Protein AF-A0A5T0UET1-F1 (afdb_monomer_lite)

Sequence (120 aa):
RIDFDEGEKIIFDLLLSLKEDILRLENSLDKNKELIPLKQKGVIESLNFEYLNFLDTILEEDKEYYLRFDLNNQKIAIFIKAQSQTLAKIIKIKPEDKMAFDAFVVEIQRNMIRNKKGQE

Radius of gyration: 23.88 Å; chains: 1; bounding box: 60×36×61 Å

Foldseek 3Di:
DPDDDPVRVVVVVVVVVVVVVVVVVVVVVVVPPPDDDDPDDFAFPDDDLWKTFTPDLQDDAQDKDWDWDAQPNDIFIFIWGHNGSGMITTPDGDPVSSVSVNVVNVVVVVVVVVVVVVVD

Organism: Campylobacter jejuni (NCBI:txid197)

Structure (mmCIF, N/CA/C/O backbone):
data_AF-A0A5T0UET1-F1
#
_entry.id   AF-A0A5T0UET1-F1
#
loop_
_atom_site.group_PDB
_atom_site.id
_atom_site.type_symbol
_atom_site.label_atom_id
_atom_site.label_alt_id
_atom_site.label_comp_id
_atom_site.label_asym_id
_atom_site.label_entity_id
_atom_site.label_seq_id
_atom_site.pdbx_PDB_ins_code
_atom_site.Cartn_x
_atom_site.Cartn_y
_atom_site.Cartn_z
_atom_site.occupancy
_atom_site.B_iso_or_equiv
_atom_site.auth_seq_id
_atom_site.auth_comp_id
_atom_site.auth_asym_id
_atom_site.auth_atom_id
_atom_site.pdbx_PDB_model_num
ATOM 1 N N . ARG A 1 1 ? 31.881 21.604 -36.560 1.00 49.50 1 ARG A N 1
ATOM 2 C CA . ARG A 1 1 ? 31.054 20.536 -37.166 1.00 49.50 1 ARG A CA 1
ATOM 3 C C . ARG A 1 1 ? 31.995 19.373 -37.388 1.00 49.50 1 ARG A C 1
ATOM 5 O O . ARG A 1 1 ? 33.015 19.596 -38.018 1.00 49.50 1 ARG A O 1
ATOM 12 N N . ILE A 1 2 ? 31.743 18.230 -36.759 1.00 55.06 2 ILE A N 1
ATOM 13 C CA . ILE A 1 2 ? 32.508 17.014 -37.045 1.00 55.06 2 ILE A CA 1
ATOM 14 C C . ILE A 1 2 ? 31.936 16.514 -38.372 1.00 55.06 2 ILE A C 1
ATOM 16 O O . ILE A 1 2 ? 30.752 16.182 -38.420 1.00 55.06 2 ILE A O 1
ATOM 20 N N . ASP A 1 3 ? 32.710 16.614 -39.452 1.00 60.44 3 ASP A N 1
ATOM 21 C CA . ASP A 1 3 ? 32.332 16.021 -40.734 1.00 60.44 3 ASP A CA 1
ATOM 22 C C . ASP A 1 3 ? 32.680 14.542 -40.658 1.00 60.44 3 ASP A C 1
ATOM 24 O O . ASP A 1 3 ? 33.846 14.166 -40.702 1.00 60.44 3 ASP A O 1
ATOM 28 N N . PHE A 1 4 ? 31.649 13.733 -40.454 1.00 66.38 4 PHE A N 1
ATOM 29 C CA . PHE A 1 4 ? 31.752 12.287 -40.525 1.00 66.38 4 PHE A CA 1
ATOM 30 C C . PHE A 1 4 ? 31.882 11.863 -41.986 1.00 66.38 4 PHE A C 1
ATOM 32 O O . PHE A 1 4 ? 31.098 12.323 -42.831 1.00 66.38 4 PHE A O 1
ATOM 39 N N . ASP A 1 5 ? 32.835 10.977 -42.263 1.00 81.31 5 ASP A N 1
ATOM 40 C CA . ASP A 1 5 ? 32.918 10.296 -43.553 1.00 81.31 5 ASP A CA 1
ATOM 41 C C . ASP A 1 5 ? 31.646 9.456 -43.785 1.00 81.31 5 ASP A C 1
ATOM 43 O O . ASP A 1 5 ? 30.908 9.126 -42.851 1.00 81.31 5 ASP A O 1
ATOM 47 N N . GLU A 1 6 ? 31.344 9.123 -45.037 1.00 75.31 6 GLU A N 1
ATOM 48 C CA . GLU A 1 6 ? 30.103 8.446 -45.430 1.00 75.31 6 GLU A CA 1
ATOM 49 C C . GLU A 1 6 ? 29.907 7.123 -44.665 1.00 75.31 6 GLU A C 1
ATOM 51 O O . GLU A 1 6 ? 28.811 6.828 -44.184 1.00 75.31 6 GLU A O 1
ATOM 56 N N . GLY A 1 7 ? 30.998 6.380 -44.441 1.00 79.56 7 GLY A N 1
ATOM 57 C CA . GLY A 1 7 ? 30.999 5.169 -43.617 1.00 79.56 7 GLY A CA 1
ATOM 58 C C . GLY A 1 7 ? 30.738 5.432 -42.130 1.00 79.56 7 GLY A C 1
ATOM 59 O O . GLY A 1 7 ? 30.025 4.666 -41.483 1.00 79.56 7 GLY A O 1
ATOM 60 N N . GLU A 1 8 ? 31.255 6.531 -41.581 1.00 84.50 8 GLU A N 1
ATOM 61 C CA . GLU A 1 8 ? 31.045 6.895 -40.176 1.00 84.50 8 GLU A CA 1
ATOM 62 C C . GLU A 1 8 ? 29.606 7.359 -39.917 1.00 84.50 8 GLU A C 1
ATOM 64 O O . GLU A 1 8 ? 29.046 7.049 -38.865 1.00 84.50 8 GLU A O 1
ATOM 69 N N . LYS A 1 9 ? 28.973 8.029 -40.892 1.00 85.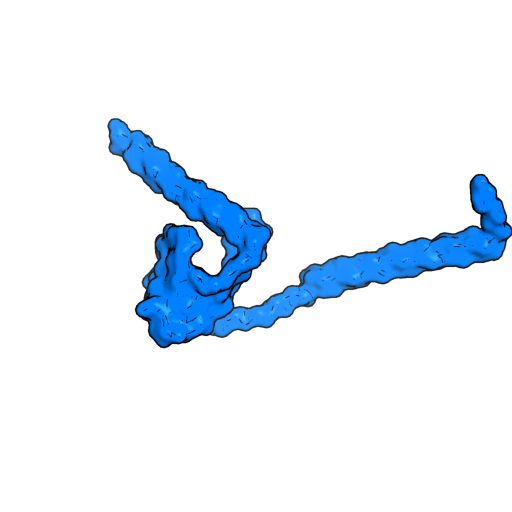25 9 LYS A N 1
ATOM 70 C CA . LYS A 1 9 ? 27.543 8.377 -40.831 1.00 85.25 9 LYS A CA 1
ATOM 71 C C . LYS A 1 9 ? 26.664 7.135 -40.783 1.00 85.25 9 LYS A C 1
ATOM 73 O O . LYS A 1 9 ? 25.796 7.046 -39.924 1.00 85.25 9 LYS A O 1
ATOM 78 N N . ILE A 1 10 ? 26.936 6.148 -41.638 1.00 86.31 10 ILE A N 1
ATOM 79 C CA . ILE A 1 10 ? 26.181 4.887 -41.662 1.00 86.31 10 ILE A CA 1
ATOM 80 C C . ILE A 1 10 ? 26.314 4.144 -40.326 1.00 86.31 10 ILE A C 1
ATOM 82 O O . ILE A 1 10 ? 25.328 3.632 -39.795 1.00 86.31 10 ILE A O 1
ATOM 86 N N . ILE A 1 11 ? 27.522 4.106 -39.754 1.00 87.81 11 ILE A N 1
ATOM 87 C CA . ILE A 1 11 ? 27.757 3.488 -38.443 1.00 87.81 11 ILE A CA 1
ATOM 88 C C . ILE A 1 11 ? 27.007 4.247 -37.345 1.00 87.81 11 ILE A C 1
ATOM 90 O O . ILE A 1 11 ? 26.388 3.623 -36.484 1.00 87.81 11 ILE A O 1
ATOM 94 N N . PHE A 1 12 ? 27.034 5.579 -37.371 1.00 89.25 12 PHE A N 1
ATOM 95 C CA . PHE A 1 12 ? 26.321 6.399 -36.398 1.00 89.25 12 PHE A CA 1
ATOM 96 C C . PHE A 1 12 ? 24.804 6.181 -36.464 1.00 89.25 12 PHE A C 1
ATOM 98 O O . PHE A 1 12 ? 24.177 5.967 -35.427 1.00 89.25 12 PHE A O 1
ATOM 105 N N . ASP A 1 13 ? 24.231 6.158 -37.667 1.00 89.31 13 ASP A N 1
ATOM 106 C CA . ASP A 1 13 ? 22.801 5.926 -37.877 1.00 89.31 13 ASP A CA 1
ATOM 107 C C . ASP A 1 13 ? 22.385 4.526 -37.400 1.00 89.31 13 ASP A C 1
ATOM 109 O O . ASP A 1 13 ? 21.357 4.367 -36.736 1.00 89.31 13 ASP A O 1
ATOM 113 N N . LEU A 1 14 ? 23.222 3.512 -37.649 1.00 92.50 14 LEU A N 1
ATOM 114 C CA . LEU A 1 14 ? 23.000 2.158 -37.143 1.00 92.50 14 LEU A CA 1
ATOM 115 C C . LEU A 1 14 ? 23.033 2.110 -35.608 1.00 92.50 14 LEU A C 1
ATOM 117 O O . LEU A 1 14 ? 22.162 1.499 -34.988 1.00 92.50 14 LEU A O 1
ATOM 121 N N . LEU A 1 15 ? 24.017 2.761 -34.983 1.00 93.94 15 LEU A N 1
ATOM 122 C CA . LEU A 1 15 ? 24.131 2.830 -33.524 1.00 93.94 15 LEU A CA 1
ATOM 123 C C . LEU A 1 15 ? 22.950 3.573 -32.895 1.00 93.94 15 LEU A C 1
ATOM 125 O O . LEU A 1 15 ? 22.466 3.172 -31.834 1.00 93.94 15 LEU A O 1
ATOM 129 N N . LEU A 1 16 ? 22.466 4.630 -33.548 1.00 94.12 16 LEU A N 1
ATOM 130 C CA . LEU A 1 16 ? 21.295 5.371 -33.103 1.00 94.12 16 LEU A CA 1
ATOM 131 C C . LEU A 1 16 ? 20.036 4.499 -33.176 1.00 94.12 16 LEU A C 1
ATOM 133 O O . LEU A 1 16 ? 19.319 4.402 -32.182 1.00 94.12 16 LEU A O 1
ATOM 137 N N . SER A 1 17 ? 19.824 3.797 -34.294 1.00 94.69 17 SER A N 1
ATOM 138 C CA . SER A 1 17 ? 18.708 2.855 -34.454 1.00 94.69 17 SER A CA 1
ATOM 139 C C . SER A 1 17 ? 18.740 1.751 -33.397 1.00 94.69 17 SER A C 1
ATOM 141 O O . SER A 1 17 ? 17.726 1.468 -32.765 1.00 94.69 17 SER A O 1
ATOM 143 N N . LEU A 1 18 ? 19.912 1.160 -33.142 1.00 94.56 18 LEU A N 1
ATOM 144 C CA . LEU A 1 18 ? 20.068 0.122 -32.120 1.00 94.56 18 LEU A CA 1
ATOM 145 C C . LEU A 1 18 ? 19.765 0.649 -30.717 1.00 94.56 18 LEU A C 1
ATOM 147 O O . LEU A 1 18 ? 19.089 -0.022 -29.939 1.00 94.56 18 LEU A O 1
ATOM 151 N N . LYS A 1 19 ? 20.232 1.856 -30.385 1.00 94.69 19 LYS A N 1
ATOM 152 C CA . LYS A 1 19 ? 19.909 2.503 -29.109 1.00 94.69 19 LYS A CA 1
ATOM 153 C C . LYS A 1 19 ? 18.399 2.701 -28.962 1.00 94.69 19 LYS A C 1
ATOM 155 O O . LYS A 1 19 ? 17.857 2.444 -27.889 1.00 94.69 19 LYS A O 1
ATOM 160 N N . GLU A 1 20 ? 17.721 3.162 -30.009 1.00 93.31 20 GLU A N 1
ATOM 161 C CA . GLU A 1 20 ? 16.267 3.343 -29.994 1.00 93.31 20 GLU A CA 1
ATOM 162 C C . GLU A 1 20 ? 15.522 2.019 -29.808 1.00 93.31 20 GLU A C 1
ATOM 164 O O . GLU A 1 20 ? 14.577 1.956 -29.018 1.00 93.31 20 GLU A O 1
ATOM 169 N N . ASP A 1 21 ? 15.965 0.952 -30.470 1.00 93.19 21 ASP A N 1
ATOM 170 C CA . ASP A 1 21 ? 15.366 -0.375 -30.332 1.00 93.19 21 ASP A CA 1
ATOM 171 C C . ASP A 1 21 ? 15.589 -0.968 -28.936 1.00 93.19 21 ASP A C 1
ATOM 173 O O . ASP A 1 21 ? 14.653 -1.513 -28.348 1.00 93.19 21 ASP A O 1
ATOM 177 N N . ILE A 1 22 ? 16.779 -0.787 -28.350 1.00 91.31 22 ILE A N 1
ATOM 178 C CA . ILE A 1 22 ? 17.057 -1.167 -26.956 1.00 91.31 22 ILE A CA 1
ATOM 179 C C . ILE A 1 22 ? 16.112 -0.423 -26.008 1.00 91.31 22 ILE A C 1
ATOM 181 O O . ILE A 1 22 ? 15.452 -1.057 -25.187 1.00 91.31 22 ILE A O 1
ATOM 185 N N . LEU A 1 23 ? 15.960 0.895 -26.167 1.00 86.81 23 LEU A N 1
ATOM 186 C CA . LEU A 1 23 ? 15.041 1.685 -25.341 1.00 86.81 23 LEU A CA 1
ATOM 187 C C . LEU A 1 23 ? 13.586 1.217 -25.489 1.00 86.81 23 LEU A C 1
ATOM 189 O O . LEU A 1 23 ? 12.837 1.184 -24.511 1.00 86.81 23 LEU A O 1
ATOM 193 N N . ARG A 1 24 ? 13.149 0.845 -26.697 1.00 86.88 24 ARG A N 1
ATOM 194 C CA . ARG A 1 24 ? 11.801 0.294 -26.920 1.00 86.88 24 ARG A CA 1
ATOM 195 C C . ARG A 1 24 ? 11.621 -1.052 -26.222 1.00 86.88 24 ARG A C 1
ATOM 197 O O . ARG A 1 24 ? 10.576 -1.272 -25.608 1.00 86.88 24 ARG A O 1
ATOM 204 N N . LEU A 1 25 ? 12.626 -1.925 -26.284 1.00 83.69 25 LEU A N 1
ATOM 205 C CA . LEU A 1 25 ? 12.614 -3.225 -25.615 1.00 83.69 25 LEU A CA 1
ATOM 206 C C . LEU A 1 25 ? 12.590 -3.083 -24.092 1.00 83.69 25 LEU A C 1
ATOM 208 O O . LEU A 1 25 ? 11.756 -3.717 -23.452 1.00 83.69 25 LEU A O 1
ATOM 212 N N . GLU A 1 26 ? 13.422 -2.217 -23.512 1.00 79.81 26 GLU A N 1
ATOM 213 C CA . GLU A 1 26 ? 13.426 -1.936 -22.069 1.00 79.81 26 GLU A CA 1
ATOM 214 C C . GLU A 1 26 ? 12.052 -1.447 -21.592 1.00 79.81 26 GLU A C 1
ATOM 216 O O . GLU A 1 26 ? 11.471 -2.008 -20.661 1.00 79.81 26 GLU A O 1
ATOM 221 N N . ASN A 1 27 ? 11.466 -0.482 -22.307 1.00 74.12 27 ASN A N 1
ATOM 222 C CA . ASN A 1 27 ? 10.122 0.018 -22.014 1.00 74.12 27 ASN A CA 1
ATOM 223 C C . ASN A 1 27 ? 9.036 -1.065 -22.157 1.00 74.12 27 ASN A C 1
ATOM 225 O O . ASN A 1 27 ? 8.043 -1.051 -21.429 1.00 74.12 27 ASN A O 1
ATOM 229 N N . SER A 1 28 ? 9.188 -1.996 -23.102 1.00 72.25 28 SER A N 1
ATOM 230 C CA . SER A 1 28 ? 8.252 -3.110 -23.294 1.00 72.25 28 SER A CA 1
ATOM 231 C C . SER A 1 28 ? 8.389 -4.184 -22.212 1.00 72.25 28 SER A C 1
ATOM 233 O O . SER A 1 28 ? 7.389 -4.782 -21.809 1.00 72.25 28 SER A O 1
ATOM 235 N N . LEU A 1 29 ? 9.608 -4.442 -21.738 1.00 66.81 29 LEU A N 1
ATOM 236 C CA . LEU A 1 29 ? 9.877 -5.389 -20.657 1.00 66.81 29 LEU A CA 1
ATOM 237 C C . LEU A 1 29 ? 9.331 -4.877 -19.321 1.00 66.81 29 LEU A C 1
ATOM 239 O O . LEU A 1 29 ? 8.761 -5.657 -18.560 1.00 66.81 29 LEU A O 1
ATOM 243 N N . ASP A 1 30 ? 9.421 -3.572 -19.056 1.00 62.56 30 ASP A N 1
ATOM 244 C CA . ASP A 1 30 ? 8.849 -2.986 -17.840 1.00 62.56 30 ASP A CA 1
ATOM 245 C C . ASP A 1 30 ? 7.314 -2.964 -17.843 1.00 62.56 30 ASP A C 1
ATOM 247 O O . ASP A 1 30 ? 6.698 -3.141 -16.790 1.00 62.56 30 ASP A O 1
ATOM 251 N N . LYS A 1 31 ? 6.673 -2.844 -19.013 1.00 59.28 31 LYS A N 1
ATOM 252 C CA . LYS A 1 31 ? 5.203 -2.909 -19.131 1.00 59.28 31 LYS A CA 1
ATOM 253 C C . LYS A 1 31 ? 4.619 -4.298 -18.857 1.00 59.28 31 LYS A C 1
ATOM 255 O O . LYS A 1 31 ? 3.471 -4.383 -18.431 1.00 59.28 31 LYS A O 1
ATOM 260 N N . ASN A 1 32 ? 5.394 -5.364 -19.068 1.00 53.56 32 ASN A N 1
ATOM 261 C CA . ASN A 1 32 ? 4.946 -6.756 -18.931 1.00 53.56 32 ASN A CA 1
ATOM 262 C C . ASN A 1 32 ? 5.426 -7.445 -17.644 1.00 53.56 32 ASN A C 1
ATOM 264 O O . ASN A 1 32 ? 5.292 -8.662 -17.518 1.00 53.56 32 ASN A O 1
ATOM 268 N N . LYS A 1 33 ? 5.970 -6.710 -16.665 1.00 59.41 33 LYS A N 1
ATOM 269 C CA . LYS A 1 33 ? 6.198 -7.277 -15.328 1.00 59.41 33 LYS A CA 1
ATOM 270 C C . LYS A 1 33 ? 4.852 -7.467 -14.634 1.00 59.41 33 LYS A C 1
ATOM 272 O O . LYS A 1 33 ? 4.410 -6.621 -13.856 1.00 59.41 33 LYS A O 1
ATOM 277 N N . GLU A 1 34 ? 4.202 -8.594 -14.912 1.00 67.38 34 GLU A N 1
ATOM 278 C CA . GLU A 1 34 ? 3.123 -9.101 -14.075 1.00 67.38 34 GLU A CA 1
ATOM 279 C C . GLU A 1 34 ? 3.663 -9.214 -12.654 1.00 67.38 34 GLU A C 1
ATOM 281 O O . GLU A 1 34 ? 4.559 -10.003 -12.343 1.00 67.38 34 GLU A O 1
ATOM 286 N N . LEU A 1 35 ? 3.183 -8.334 -11.785 1.00 76.00 35 LEU A N 1
ATOM 287 C CA . LEU A 1 35 ? 3.625 -8.358 -10.411 1.00 76.00 35 LEU A CA 1
ATOM 288 C C . LEU A 1 35 ? 3.094 -9.638 -9.756 1.00 76.00 35 LEU A C 1
ATOM 290 O O . LEU A 1 35 ? 1.923 -9.972 -9.932 1.00 76.00 35 LEU A O 1
ATOM 294 N N . ILE A 1 36 ? 3.916 -10.282 -8.926 1.00 81.81 36 ILE A N 1
ATOM 295 C CA . ILE A 1 36 ? 3.534 -11.497 -8.188 1.00 81.81 36 ILE A CA 1
ATOM 296 C C . ILE A 1 36 ? 2.184 -11.262 -7.493 1.00 81.81 36 ILE A C 1
ATOM 298 O O . ILE A 1 36 ? 2.065 -10.254 -6.790 1.00 81.81 36 ILE A O 1
ATOM 302 N N . PRO A 1 37 ? 1.167 -12.123 -7.667 1.00 85.19 37 PRO A N 1
ATOM 303 C CA . PRO A 1 37 ? -0.136 -11.931 -7.037 1.00 85.19 37 PRO A CA 1
ATOM 304 C C . PRO A 1 37 ? -0.015 -11.950 -5.506 1.00 85.19 37 PRO A C 1
ATOM 306 O O . PRO A 1 37 ? 0.782 -12.699 -4.941 1.00 85.19 37 PRO A O 1
ATOM 309 N N . LEU A 1 38 ? -0.794 -11.108 -4.816 1.00 89.50 38 LEU A N 1
ATOM 310 C CA . LEU A 1 38 ? -0.884 -11.195 -3.353 1.00 89.50 38 LEU A CA 1
ATOM 311 C C . LEU A 1 38 ? -1.740 -12.397 -2.958 1.00 89.50 38 LEU A C 1
ATOM 313 O O . LEU A 1 38 ? -2.677 -12.761 -3.663 1.00 89.50 38 LEU A O 1
ATOM 317 N N . LYS A 1 39 ? -1.439 -12.970 -1.789 1.00 89.44 39 LYS A N 1
ATOM 318 C CA . LYS A 1 39 ? -2.167 -14.121 -1.236 1.00 89.44 39 LYS A CA 1
ATOM 319 C C . LYS A 1 39 ? -3.627 -13.812 -0.901 1.00 89.44 39 LYS A C 1
ATOM 321 O O . LYS A 1 39 ? -4.446 -14.720 -0.881 1.00 89.44 39 LYS A O 1
ATOM 326 N N . GLN A 1 40 ? -3.933 -12.550 -0.614 1.00 90.19 40 GLN A N 1
ATOM 327 C CA . GLN A 1 40 ? -5.249 -12.117 -0.163 1.00 90.19 40 GLN A CA 1
ATOM 328 C C . GLN A 1 40 ? -5.567 -10.704 -0.648 1.00 90.19 40 GLN A C 1
ATOM 330 O O . GLN A 1 40 ? -4.669 -9.927 -0.987 1.00 90.19 40 GLN A O 1
ATOM 335 N N . LYS A 1 41 ? -6.859 -10.378 -0.646 1.00 91.81 41 LYS A N 1
ATOM 336 C CA . LYS A 1 41 ? -7.411 -9.056 -0.945 1.00 91.81 41 LYS A CA 1
ATOM 337 C C . LYS A 1 41 ? -8.334 -8.652 0.204 1.00 91.81 41 LYS A C 1
ATOM 339 O O . LYS A 1 41 ? -8.972 -9.514 0.796 1.00 91.81 41 LYS A O 1
ATOM 344 N N . GLY A 1 42 ? -8.405 -7.359 0.494 1.00 91.25 42 GLY A N 1
ATOM 345 C CA . GLY A 1 42 ? -9.290 -6.812 1.516 1.00 91.25 42 GLY A CA 1
ATOM 346 C C . GLY A 1 42 ? -9.780 -5.421 1.151 1.00 91.25 42 GLY A C 1
ATOM 347 O O . GLY A 1 42 ? -9.253 -4.792 0.228 1.00 91.25 42 GLY A O 1
ATOM 348 N N . VAL A 1 43 ? -10.791 -4.959 1.879 1.00 92.50 43 VAL A N 1
ATOM 349 C CA . VAL A 1 43 ? -11.356 -3.613 1.751 1.00 92.50 43 VAL A CA 1
ATOM 350 C C . VAL A 1 43 ? -10.910 -2.784 2.950 1.00 92.50 43 VAL A C 1
ATOM 352 O O . VAL A 1 43 ? -11.009 -3.236 4.089 1.00 92.50 43 VAL A O 1
ATOM 355 N N . ILE A 1 44 ? -10.401 -1.580 2.690 1.00 92.62 44 ILE A N 1
ATOM 356 C CA . ILE A 1 44 ? -10.073 -0.610 3.737 1.00 92.62 44 ILE A CA 1
ATOM 357 C C . ILE A 1 44 ? -11.373 0.101 4.118 1.00 92.62 44 ILE A C 1
ATOM 359 O O . ILE A 1 44 ? -11.998 0.735 3.271 1.00 92.62 44 ILE A O 1
ATOM 363 N N . GLU A 1 45 ? -11.780 -0.024 5.376 1.00 93.31 45 GLU A N 1
ATOM 364 C CA . GLU A 1 45 ? -12.957 0.652 5.925 1.00 93.31 45 GLU A CA 1
ATOM 365 C C . GLU A 1 45 ? -12.619 2.095 6.313 1.00 93.31 45 GLU A C 1
ATOM 367 O O . GLU A 1 45 ? -13.348 3.033 5.994 1.00 93.31 45 GLU A O 1
ATOM 372 N N . SER A 1 46 ? -11.492 2.284 6.999 1.00 91.62 46 SER A N 1
ATOM 373 C CA . SER A 1 46 ? -11.029 3.601 7.425 1.00 91.62 46 SER A CA 1
ATOM 374 C C . SER A 1 46 ? -9.509 3.679 7.428 1.00 91.62 46 SER A C 1
ATOM 376 O O . SER A 1 46 ? -8.805 2.671 7.478 1.00 91.62 46 SER A O 1
ATOM 378 N N . LEU A 1 47 ? -8.988 4.898 7.318 1.00 93.56 47 LEU A N 1
ATOM 379 C CA . LEU A 1 47 ? -7.557 5.154 7.231 1.00 93.56 47 LEU A CA 1
ATOM 380 C C . LEU A 1 47 ? -7.202 6.524 7.802 1.00 93.56 47 LEU A C 1
ATOM 382 O O . LEU A 1 47 ? -8.013 7.452 7.802 1.00 93.56 47 LEU A O 1
ATOM 386 N N . ASN A 1 48 ? -5.963 6.648 8.258 1.00 93.06 48 ASN A N 1
ATOM 387 C CA . ASN A 1 48 ? -5.318 7.915 8.573 1.00 93.06 48 ASN A CA 1
ATOM 388 C C . ASN A 1 48 ? -3.857 7.882 8.083 1.00 93.06 48 ASN A C 1
ATOM 390 O O . ASN A 1 48 ? -3.460 6.971 7.361 1.00 93.06 48 ASN A O 1
ATOM 394 N N . PHE A 1 49 ? -3.055 8.875 8.470 1.00 93.81 49 PHE A N 1
ATOM 395 C CA . PHE A 1 49 ? -1.653 8.998 8.050 1.00 93.81 49 PHE A CA 1
ATOM 396 C C . PHE A 1 49 ? -0.748 7.830 8.485 1.00 93.81 49 PHE A C 1
ATOM 398 O O . PHE A 1 49 ? 0.314 7.623 7.903 1.00 93.81 49 PHE A O 1
ATOM 405 N N . GLU A 1 50 ? -1.139 7.077 9.513 1.00 95.56 50 GLU A N 1
ATOM 406 C CA . GLU A 1 50 ? -0.312 6.038 10.135 1.00 95.56 50 GLU A CA 1
ATOM 407 C C . GLU A 1 50 ? -0.984 4.666 10.218 1.00 95.56 50 GLU A C 1
ATOM 409 O O . GLU A 1 50 ? -0.287 3.666 10.372 1.00 95.56 50 GLU A O 1
ATOM 414 N N . TYR A 1 51 ? -2.308 4.589 10.135 1.00 96.44 51 TYR A N 1
ATOM 415 C CA . TYR A 1 51 ? -3.077 3.376 10.379 1.00 96.44 51 TYR A CA 1
ATOM 416 C C . TYR A 1 51 ? -4.114 3.139 9.289 1.00 96.44 51 TYR A C 1
ATOM 418 O O . TYR A 1 51 ? -4.715 4.070 8.751 1.00 96.44 51 TYR A O 1
ATOM 426 N N . LEU A 1 52 ? -4.343 1.858 9.020 1.00 94.94 52 LEU A N 1
ATOM 427 C CA . LEU A 1 52 ? -5.369 1.343 8.125 1.00 94.94 52 LEU A CA 1
ATOM 428 C C . LEU A 1 52 ? -6.247 0.378 8.923 1.00 94.94 52 LEU A C 1
ATOM 430 O O . LEU A 1 52 ? -5.718 -0.524 9.576 1.00 94.94 52 LEU A O 1
ATOM 434 N N . ASN A 1 53 ? -7.565 0.557 8.859 1.00 96.06 53 ASN A N 1
ATOM 435 C CA . ASN A 1 53 ? -8.534 -0.414 9.350 1.00 96.06 53 ASN A CA 1
ATOM 436 C C . ASN A 1 53 ? -9.181 -1.131 8.166 1.00 96.06 53 ASN A C 1
ATOM 438 O O 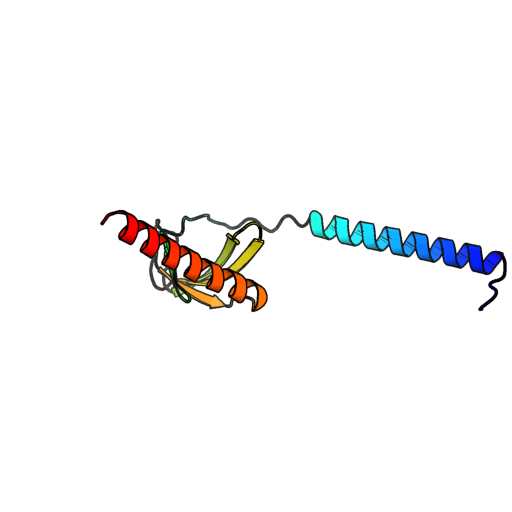. ASN A 1 53 ? -9.690 -0.495 7.238 1.00 96.06 53 ASN A O 1
ATOM 442 N N . PHE A 1 54 ? -9.169 -2.454 8.209 1.00 95.75 54 PHE A N 1
ATOM 443 C CA . PHE A 1 54 ? -9.815 -3.310 7.227 1.00 95.75 54 PHE A CA 1
ATOM 444 C C . PHE A 1 54 ? -11.230 -3.661 7.676 1.00 95.75 54 PHE A C 1
ATOM 446 O O . PHE A 1 54 ? -11.485 -3.821 8.867 1.00 95.75 54 PHE A O 1
ATOM 453 N N . LEU A 1 55 ? -12.133 -3.788 6.704 1.00 95.00 55 LEU A N 1
ATOM 454 C CA . LEU A 1 55 ? -13.523 -4.178 6.939 1.00 95.00 55 LEU A CA 1
ATOM 455 C C . LEU A 1 55 ? -13.627 -5.608 7.493 1.00 95.00 55 LEU A C 1
ATOM 457 O O . LEU A 1 55 ? -14.424 -5.880 8.384 1.00 95.00 55 LEU A O 1
ATOM 461 N N . ASP A 1 56 ? -12.795 -6.504 6.965 1.00 95.12 56 ASP A N 1
ATOM 462 C CA . ASP A 1 56 ? -12.792 -7.927 7.288 1.00 95.12 56 ASP A CA 1
ATOM 463 C C . ASP A 1 56 ? -11.569 -8.302 8.146 1.00 95.12 56 ASP A C 1
ATOM 465 O O . ASP A 1 56 ? -10.513 -7.663 8.075 1.00 95.12 56 ASP A O 1
ATOM 469 N N . THR A 1 57 ? -11.676 -9.393 8.913 1.00 95.56 57 THR A N 1
ATOM 470 C CA . THR A 1 57 ? -10.586 -9.957 9.729 1.00 95.56 57 THR A CA 1
ATOM 471 C C . THR A 1 57 ? -9.564 -10.690 8.855 1.00 95.56 57 THR A C 1
ATOM 473 O O . THR A 1 57 ? -9.529 -11.920 8.800 1.00 95.56 57 THR A O 1
ATOM 476 N N . ILE A 1 58 ? -8.761 -9.929 8.115 1.00 93.69 58 ILE A N 1
ATOM 477 C CA . ILE A 1 58 ? -7.778 -10.453 7.150 1.00 93.69 58 ILE A CA 1
ATOM 478 C C . ILE A 1 58 ? -6.350 -10.471 7.694 1.00 93.69 58 ILE A C 1
ATOM 480 O O . ILE A 1 58 ? -5.434 -10.907 6.996 1.00 93.69 58 ILE A O 1
ATOM 484 N N . LEU A 1 59 ? -6.130 -9.936 8.892 1.00 94.88 59 LEU A N 1
ATOM 485 C CA . LEU A 1 59 ? -4.809 -9.847 9.492 1.00 94.88 59 LEU A CA 1
ATOM 486 C C . LEU A 1 59 ? -4.658 -10.860 10.621 1.00 94.88 59 LEU A C 1
ATOM 488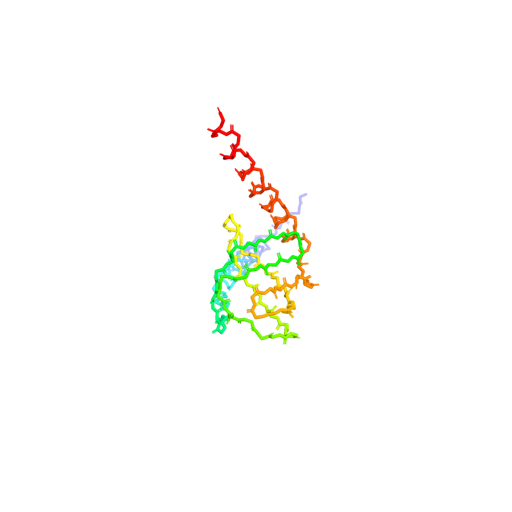 O O . LEU A 1 59 ? -5.583 -11.156 11.371 1.00 94.88 59 LEU A O 1
ATOM 492 N N . GLU A 1 60 ? -3.435 -11.333 10.773 1.00 95.75 60 GLU A N 1
ATOM 493 C CA . GLU A 1 60 ? -2.962 -11.986 11.986 1.00 95.75 60 GLU A CA 1
ATOM 494 C C . GLU A 1 60 ? -2.139 -10.987 12.796 1.00 95.75 60 GLU A C 1
ATOM 496 O O . GLU A 1 60 ? -1.285 -10.293 12.235 1.00 95.75 60 GLU A O 1
ATOM 501 N N . GLU A 1 61 ? -2.406 -10.928 14.098 1.00 94.19 61 GLU A N 1
ATOM 502 C CA . GLU A 1 61 ? -1.782 -9.997 15.037 1.00 94.19 61 GLU A CA 1
ATOM 503 C C . GLU A 1 61 ? -0.250 -10.120 15.031 1.00 94.19 61 GLU A C 1
ATOM 505 O O . GLU A 1 61 ? 0.308 -11.197 14.815 1.00 94.19 61 GLU A O 1
ATOM 510 N N . ASP A 1 62 ? 0.429 -8.984 15.205 1.00 94.44 62 ASP A N 1
ATOM 511 C CA . ASP A 1 62 ? 1.888 -8.843 15.187 1.00 94.44 62 ASP A CA 1
ATOM 512 C C . ASP A 1 62 ? 2.613 -9.254 13.891 1.00 94.44 62 ASP A C 1
ATOM 514 O O . ASP A 1 62 ? 3.840 -9.135 13.814 1.00 94.44 62 ASP A O 1
ATOM 518 N N . LYS A 1 63 ? 1.895 -9.651 12.832 1.00 96.31 63 LYS A N 1
ATOM 519 C CA . LYS A 1 63 ? 2.506 -9.941 11.529 1.00 96.31 63 LYS A CA 1
ATOM 520 C C . LYS A 1 63 ? 2.699 -8.696 10.671 1.00 96.31 63 LYS A C 1
ATOM 522 O O . LYS A 1 63 ? 1.905 -7.753 10.688 1.00 96.31 63 LYS A O 1
ATOM 527 N N . GLU A 1 64 ? 3.753 -8.733 9.862 1.00 97.19 64 GLU A N 1
ATOM 528 C CA . GLU A 1 64 ? 4.027 -7.728 8.841 1.00 97.19 64 GLU A CA 1
ATOM 529 C C . GLU A 1 64 ? 3.458 -8.149 7.487 1.00 97.19 64 GLU A C 1
ATOM 531 O O . GLU A 1 64 ? 3.579 -9.303 7.069 1.00 97.19 64 GLU A O 1
ATOM 536 N N . TYR A 1 65 ? 2.860 -7.193 6.781 1.00 95.38 65 TYR A N 1
ATOM 537 C CA . TYR A 1 65 ? 2.247 -7.411 5.478 1.00 95.38 65 TYR A CA 1
ATOM 538 C C . TYR A 1 65 ? 2.744 -6.392 4.469 1.00 95.38 65 TYR A C 1
ATOM 540 O O . TYR A 1 65 ? 2.988 -5.225 4.778 1.00 95.38 65 TYR A O 1
ATOM 548 N N . TYR A 1 66 ? 2.828 -6.850 3.227 1.00 94.88 66 TYR A N 1
ATOM 549 C CA . TYR A 1 66 ? 3.031 -6.008 2.063 1.00 94.88 66 TYR A CA 1
ATOM 550 C C . TYR A 1 66 ? 1.691 -5.784 1.363 1.00 94.88 66 TYR A C 1
ATOM 552 O O . TYR A 1 66 ? 1.034 -6.745 0.954 1.00 94.88 66 TYR A O 1
ATOM 560 N N . LEU A 1 67 ? 1.303 -4.521 1.199 1.00 93.12 67 LEU A N 1
ATOM 561 C CA . LEU A 1 67 ? 0.089 -4.126 0.495 1.00 93.12 67 LEU A CA 1
ATOM 562 C C . LEU A 1 67 ? 0.396 -3.376 -0.776 1.00 93.12 67 LEU A C 1
ATOM 564 O O . LEU A 1 67 ? 1.375 -2.638 -0.879 1.00 93.12 67 LEU A O 1
ATOM 568 N N . ARG A 1 68 ? -0.529 -3.538 -1.717 1.00 91.81 68 ARG A N 1
ATOM 569 C CA . ARG A 1 68 ? -0.637 -2.721 -2.912 1.00 91.81 68 ARG A CA 1
ATOM 570 C C . ARG A 1 68 ? -2.084 -2.345 -3.118 1.00 91.81 68 ARG A C 1
ATOM 572 O O . ARG A 1 68 ? -2.953 -3.211 -3.027 1.00 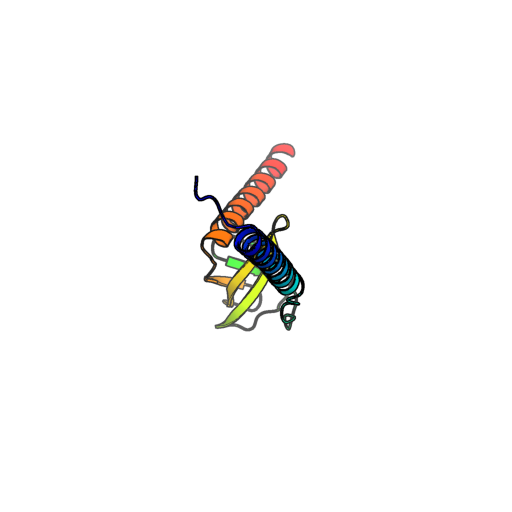91.81 68 ARG A O 1
ATOM 579 N N . PHE A 1 69 ? -2.317 -1.082 -3.421 1.00 89.56 69 PHE A N 1
ATOM 580 C CA . PHE A 1 69 ? -3.626 -0.600 -3.824 1.00 89.56 69 PHE A CA 1
ATOM 581 C C . PHE A 1 69 ? -3.477 0.552 -4.811 1.00 89.56 69 PHE A C 1
ATOM 583 O O . PHE A 1 69 ? -2.428 1.195 -4.889 1.00 89.56 69 PHE A O 1
ATOM 590 N N . ASP A 1 70 ? -4.525 0.751 -5.600 1.00 87.19 70 ASP A N 1
ATOM 591 C CA . ASP A 1 70 ? -4.602 1.819 -6.583 1.00 87.19 70 ASP A CA 1
ATOM 592 C C . ASP A 1 70 ? -5.181 3.071 -5.919 1.00 87.19 70 ASP A C 1
ATOM 594 O O . ASP A 1 70 ? -6.273 3.047 -5.350 1.00 87.19 70 ASP A O 1
ATOM 598 N N . LEU A 1 71 ? -4.435 4.167 -6.001 1.00 84.94 71 LEU A N 1
ATOM 599 C CA . LEU A 1 71 ? -4.800 5.479 -5.497 1.00 84.94 7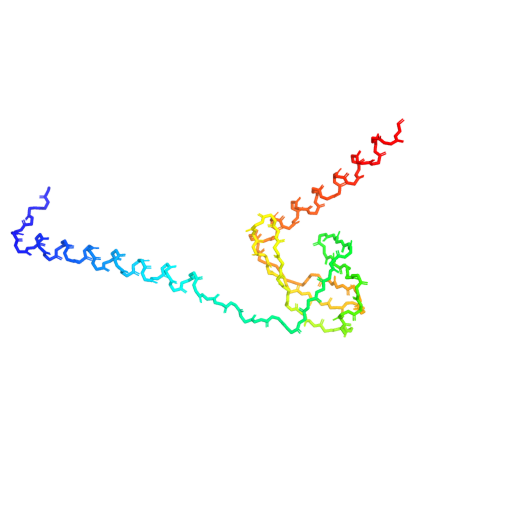1 LEU A CA 1
ATOM 600 C C . LEU A 1 71 ? -4.754 6.471 -6.662 1.00 84.94 71 LEU A C 1
ATOM 602 O O . LEU A 1 71 ? -3.678 6.758 -7.170 1.00 84.94 71 LEU A O 1
ATOM 606 N N . ASN A 1 72 ? -5.904 6.972 -7.124 1.00 77.38 72 ASN A N 1
ATOM 607 C CA . ASN A 1 72 ? -5.992 7.919 -8.251 1.00 77.38 72 ASN A CA 1
ATOM 608 C C . ASN A 1 72 ? -5.173 7.488 -9.491 1.00 77.38 72 ASN A C 1
ATOM 610 O O . ASN A 1 72 ? -4.404 8.268 -10.046 1.00 77.38 72 ASN A O 1
ATOM 614 N N . ASN A 1 73 ? -5.323 6.226 -9.913 1.00 75.88 73 ASN A N 1
ATOM 615 C CA . ASN A 1 73 ? -4.574 5.583 -11.007 1.00 75.88 73 ASN A CA 1
ATOM 616 C C . ASN A 1 73 ? -3.057 5.407 -10.765 1.00 75.88 73 ASN A C 1
ATOM 618 O O . ASN A 1 73 ? -2.339 5.000 -11.679 1.00 75.88 73 ASN A O 1
ATOM 622 N N . GLN A 1 74 ? -2.566 5.648 -9.548 1.00 81.06 74 GLN A N 1
ATOM 623 C CA . GLN A 1 74 ? -1.207 5.324 -9.121 1.00 81.06 74 GLN A CA 1
ATOM 624 C C . GLN A 1 74 ? -1.215 4.079 -8.229 1.00 81.06 74 GLN A C 1
ATOM 626 O O . GLN A 1 74 ? -1.910 4.022 -7.217 1.00 81.06 74 GLN A O 1
ATOM 631 N N . LYS A 1 75 ? -0.398 3.079 -8.573 1.00 86.06 75 LYS A N 1
ATOM 632 C CA . LYS A 1 75 ? -0.159 1.923 -7.701 1.00 86.06 75 LYS A CA 1
ATOM 633 C C . LYS A 1 75 ? 0.794 2.317 -6.591 1.00 86.06 75 LYS A C 1
ATOM 635 O O . LYS A 1 75 ? 1.964 2.567 -6.865 1.00 86.06 75 LYS A O 1
ATOM 640 N N . ILE A 1 76 ? 0.312 2.299 -5.355 1.00 90.56 76 ILE A N 1
ATOM 641 C CA . ILE A 1 76 ? 1.148 2.538 -4.181 1.00 90.56 76 ILE A CA 1
ATOM 642 C C . ILE A 1 76 ? 1.391 1.246 -3.416 1.00 90.56 76 ILE A C 1
ATOM 644 O O . ILE A 1 76 ? 0.557 0.335 -3.406 1.00 90.56 76 ILE A O 1
ATOM 648 N N . ALA A 1 77 ? 2.566 1.159 -2.798 1.00 91.81 77 ALA A N 1
ATOM 649 C CA . ALA A 1 77 ? 2.988 -0.004 -2.039 1.00 91.81 77 ALA A CA 1
ATOM 650 C C . ALA A 1 77 ? 3.387 0.387 -0.617 1.00 91.81 77 ALA A C 1
ATOM 652 O O . ALA A 1 77 ? 4.203 1.285 -0.405 1.00 91.81 77 ALA A O 1
ATOM 653 N N . ILE A 1 78 ? 2.826 -0.319 0.362 1.00 94.94 78 ILE A N 1
ATOM 654 C CA . ILE A 1 78 ? 2.989 0.002 1.778 1.00 94.94 78 ILE A CA 1
ATOM 655 C C . ILE A 1 78 ? 3.300 -1.275 2.552 1.00 94.94 78 ILE A C 1
ATOM 657 O O . ILE A 1 78 ? 2.675 -2.313 2.336 1.00 94.94 78 ILE A O 1
ATOM 661 N N . PHE A 1 79 ? 4.255 -1.189 3.472 1.00 96.38 79 PHE A N 1
ATOM 662 C CA . PHE A 1 79 ? 4.447 -2.201 4.500 1.00 96.38 79 PHE A CA 1
ATOM 663 C C . PHE A 1 79 ? 3.688 -1.794 5.753 1.00 96.38 79 PHE A C 1
ATOM 665 O O . PHE A 1 79 ? 3.816 -0.656 6.221 1.00 96.38 79 PHE A O 1
ATOM 672 N N . ILE A 1 80 ? 2.939 -2.737 6.310 1.00 96.44 80 ILE A N 1
ATOM 673 C CA . ILE A 1 80 ? 2.187 -2.555 7.549 1.00 96.44 80 ILE A CA 1
ATOM 674 C C . ILE A 1 80 ? 2.568 -3.621 8.570 1.00 96.44 80 ILE A C 1
ATOM 676 O O . ILE A 1 80 ? 2.960 -4.724 8.198 1.00 96.44 80 ILE A O 1
ATOM 680 N N . LYS A 1 81 ? 2.364 -3.315 9.847 1.00 97.69 81 LYS A N 1
ATOM 681 C CA . LYS A 1 81 ? 2.347 -4.279 10.942 1.00 97.69 81 LYS A CA 1
ATOM 682 C C . LYS A 1 81 ? 0.945 -4.337 11.539 1.00 97.69 81 LYS A C 1
ATOM 684 O O . LYS A 1 81 ? 0.421 -3.309 11.976 1.00 97.69 81 LYS A O 1
ATOM 689 N N . ALA A 1 82 ? 0.351 -5.523 11.567 1.00 97.19 82 ALA A N 1
ATOM 690 C CA . ALA A 1 82 ? -0.943 -5.754 12.190 1.00 97.19 82 ALA A CA 1
ATOM 691 C C . ALA A 1 82 ? -0.871 -5.483 13.699 1.00 97.19 82 ALA A C 1
ATOM 693 O O . ALA A 1 82 ? 0.003 -5.999 14.394 1.00 97.19 82 ALA A O 1
ATOM 694 N N . GLN A 1 83 ? -1.778 -4.638 14.179 1.00 96.94 83 GLN A N 1
ATOM 695 C CA . GLN A 1 83 ? -2.016 -4.369 15.600 1.00 96.94 83 GLN A CA 1
ATOM 696 C C . GLN A 1 83 ? -3.184 -5.207 16.130 1.00 96.94 83 GLN A C 1
ATOM 698 O O . GLN A 1 83 ? -3.294 -5.424 17.326 1.00 96.94 83 GLN A O 1
ATOM 703 N N . SER A 1 84 ? -4.076 -5.645 15.242 1.00 96.44 84 SER A N 1
ATOM 704 C CA . SER A 1 84 ? -5.163 -6.578 15.523 1.00 96.44 84 SER A CA 1
ATOM 705 C C . SER A 1 84 ? -5.536 -7.313 14.230 1.00 96.44 84 SER A C 1
ATOM 707 O O . SER A 1 84 ? -4.864 -7.162 13.207 1.00 96.44 84 SER A O 1
ATOM 709 N N . GLN A 1 85 ? -6.630 -8.076 14.245 1.00 96.06 85 GLN A N 1
ATOM 710 C CA . GLN A 1 85 ? -7.130 -8.774 13.055 1.00 96.06 85 GLN A CA 1
ATOM 711 C C . GLN A 1 85 ? -7.656 -7.841 11.947 1.00 96.06 85 GLN A C 1
ATOM 713 O O . GLN A 1 85 ? -7.808 -8.272 10.803 1.00 96.06 85 GLN A O 1
ATOM 718 N N . THR A 1 86 ? -7.914 -6.571 12.268 1.00 96.50 86 THR A N 1
ATOM 719 C CA . THR A 1 86 ? -8.450 -5.565 11.334 1.00 96.50 86 THR A CA 1
ATOM 720 C C . THR A 1 86 ? -7.620 -4.288 11.293 1.00 96.50 86 THR A C 1
ATOM 722 O O . THR A 1 86 ? -7.652 -3.578 10.295 1.00 96.50 86 THR A O 1
ATOM 725 N N . LEU A 1 87 ? -6.864 -3.977 12.347 1.00 96.81 87 LEU A N 1
ATOM 726 C CA . LEU A 1 87 ? -6.093 -2.746 12.445 1.00 96.81 87 LEU A CA 1
ATOM 727 C C . LEU A 1 87 ? -4.631 -3.007 12.112 1.00 96.81 87 LEU A C 1
ATOM 729 O O . LEU A 1 87 ? -4.004 -3.912 12.664 1.00 96.81 87 LEU A O 1
ATOM 733 N N . ALA A 1 88 ? -4.049 -2.149 11.284 1.00 97.19 88 ALA A N 1
ATOM 734 C CA . ALA A 1 88 ? -2.627 -2.180 11.006 1.00 97.19 88 ALA A CA 1
ATOM 735 C C . ALA A 1 88 ? -1.989 -0.801 11.017 1.00 97.19 88 ALA A C 1
ATOM 737 O O . ALA A 1 88 ? -2.598 0.192 10.628 1.00 97.19 88 ALA A O 1
ATOM 738 N N . LYS A 1 89 ? -0.722 -0.773 11.422 1.00 97.62 89 LYS A N 1
ATOM 739 C CA . LYS A 1 89 ? 0.135 0.406 11.411 1.00 97.62 89 LYS A CA 1
ATOM 740 C C . LYS A 1 89 ? 1.045 0.382 10.194 1.00 97.62 89 LYS A C 1
ATOM 742 O O . LYS A 1 89 ? 1.699 -0.624 9.941 1.00 97.62 89 LYS A O 1
ATOM 747 N N . ILE A 1 90 ? 1.152 1.492 9.484 1.00 96.56 90 ILE A N 1
ATOM 748 C CA . ILE A 1 90 ? 2.118 1.694 8.410 1.00 96.56 90 ILE A CA 1
ATOM 749 C C . ILE A 1 90 ? 3.524 1.746 9.015 1.00 96.56 90 ILE A C 1
ATOM 751 O O . ILE A 1 90 ? 3.826 2.605 9.841 1.00 96.56 90 ILE A O 1
ATOM 755 N N . ILE A 1 91 ? 4.392 0.826 8.595 1.00 97.12 91 ILE A N 1
ATOM 756 C CA . ILE A 1 91 ? 5.793 0.764 9.040 1.00 97.12 91 ILE A CA 1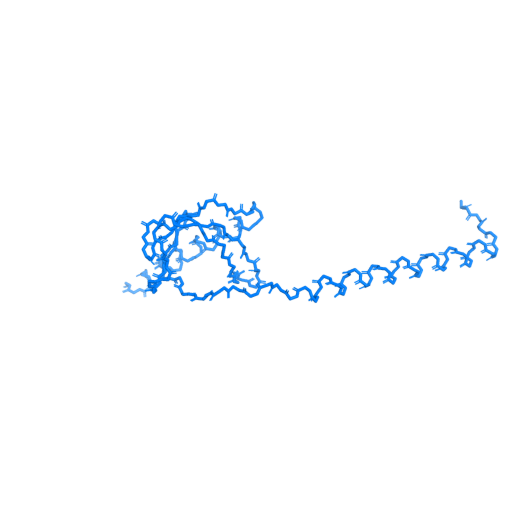
ATOM 757 C C . ILE A 1 91 ? 6.753 1.316 7.989 1.00 97.12 91 ILE A C 1
ATOM 759 O O . ILE A 1 91 ? 7.807 1.846 8.336 1.00 97.12 91 ILE A O 1
ATOM 763 N N . LYS A 1 92 ? 6.403 1.221 6.698 1.00 95.88 92 LYS A N 1
ATOM 764 C CA . LYS A 1 92 ? 7.243 1.738 5.616 1.00 95.88 92 LYS A CA 1
ATOM 765 C C . LYS A 1 92 ? 6.427 2.071 4.378 1.00 95.88 92 LYS A C 1
ATOM 767 O O . LYS A 1 92 ? 5.602 1.283 3.927 1.00 95.88 92 LYS A O 1
ATOM 772 N N . ILE A 1 93 ? 6.733 3.219 3.797 1.00 94.25 93 ILE A N 1
ATOM 773 C CA . ILE A 1 93 ? 6.167 3.719 2.548 1.00 94.25 93 ILE A CA 1
ATOM 774 C C . ILE A 1 93 ? 7.276 4.463 1.801 1.00 94.25 93 ILE A C 1
ATOM 776 O O . ILE A 1 93 ? 8.152 5.063 2.434 1.00 94.25 93 ILE A O 1
ATOM 780 N N . LYS A 1 94 ? 7.294 4.388 0.468 1.00 91.06 94 LYS A N 1
ATOM 781 C CA . LYS A 1 94 ? 8.242 5.180 -0.325 1.00 91.06 94 LYS A CA 1
ATOM 782 C C . LYS A 1 94 ? 7.918 6.673 -0.174 1.00 91.06 94 LYS A C 1
ATOM 784 O O . LYS A 1 94 ? 6.739 7.006 -0.108 1.00 91.06 94 LYS A O 1
ATOM 789 N N . PRO A 1 95 ? 8.912 7.579 -0.156 1.00 88.44 95 PRO A N 1
ATOM 790 C CA . PRO A 1 95 ? 8.650 9.015 -0.022 1.00 88.44 95 PRO A CA 1
ATOM 791 C C . PRO A 1 95 ? 7.680 9.563 -1.080 1.00 88.44 95 PRO A C 1
ATOM 793 O O . PRO A 1 95 ? 6.767 10.312 -0.746 1.00 88.44 95 PRO A O 1
ATOM 796 N N . GLU A 1 96 ? 7.834 9.122 -2.330 1.00 87.00 96 GLU A N 1
ATOM 797 C CA . GLU A 1 96 ? 6.968 9.486 -3.461 1.00 87.00 96 GLU A CA 1
ATOM 798 C C . GLU A 1 96 ? 5.513 9.041 -3.237 1.00 87.00 96 GLU A C 1
ATOM 800 O O . GLU A 1 96 ? 4.583 9.830 -3.395 1.00 87.00 96 GLU A O 1
ATOM 805 N N . ASP A 1 97 ? 5.317 7.797 -2.787 1.00 90.56 97 ASP A N 1
ATOM 806 C CA . ASP A 1 97 ? 3.992 7.246 -2.482 1.00 90.56 97 ASP A CA 1
ATOM 807 C C . ASP A 1 97 ? 3.377 7.902 -1.238 1.00 90.56 97 ASP A C 1
ATOM 809 O O . ASP A 1 97 ? 2.159 8.060 -1.158 1.00 90.56 97 ASP A O 1
ATOM 813 N N . LYS A 1 98 ? 4.206 8.321 -0.271 1.00 91.81 98 LYS A N 1
ATOM 814 C CA . LYS A 1 98 ? 3.742 8.978 0.955 1.00 91.81 98 LYS A CA 1
ATOM 815 C C . LYS A 1 98 ? 3.091 10.321 0.670 1.00 91.81 98 LYS A C 1
ATOM 817 O O . LYS A 1 98 ? 2.033 10.601 1.220 1.00 91.81 98 LYS A O 1
ATOM 822 N N . MET A 1 99 ? 3.676 11.117 -0.222 1.00 90.69 99 MET A N 1
ATOM 823 C CA . MET A 1 99 ? 3.080 12.394 -0.617 1.00 90.69 99 MET A CA 1
ATOM 824 C C . MET A 1 99 ? 1.680 12.203 -1.217 1.00 90.69 99 MET A C 1
ATOM 826 O O . MET A 1 99 ? 0.757 12.936 -0.863 1.00 90.69 99 MET A O 1
ATOM 830 N N . ALA A 1 100 ? 1.509 11.201 -2.083 1.00 90.81 100 ALA A N 1
ATOM 831 C CA . ALA A 1 100 ? 0.215 10.881 -2.682 1.00 90.81 100 ALA A CA 1
ATOM 832 C C . ALA A 1 100 ? -0.790 10.355 -1.642 1.00 90.81 100 ALA A C 1
ATOM 834 O O . ALA A 1 100 ? -1.944 10.785 -1.615 1.00 90.81 100 ALA A O 1
ATOM 835 N N . PHE A 1 101 ? -0.343 9.462 -0.756 1.00 92.38 101 PHE A N 1
ATOM 836 C CA . PHE A 1 101 ? -1.171 8.901 0.307 1.00 92.38 101 PHE A CA 1
ATOM 837 C C . PHE A 1 101 ? -1.665 9.976 1.285 1.00 92.38 101 PHE A C 1
ATOM 839 O O . PHE A 1 101 ? -2.863 10.058 1.550 1.00 92.38 101 PHE A O 1
ATOM 846 N N . ASP A 1 102 ? -0.777 10.846 1.767 1.00 93.19 102 ASP A N 1
ATOM 847 C CA . ASP A 1 102 ? -1.127 11.913 2.710 1.00 93.19 102 ASP A CA 1
ATOM 848 C C . ASP A 1 102 ? -2.110 12.915 2.077 1.00 93.19 102 ASP A C 1
ATOM 850 O O . ASP A 1 102 ? -3.072 13.346 2.721 1.00 93.19 102 ASP A O 1
ATOM 854 N N . ALA A 1 103 ? -1.920 13.246 0.794 1.00 91.44 103 ALA A N 1
ATOM 855 C CA . ALA A 1 103 ? -2.850 14.092 0.049 1.00 91.44 103 ALA A CA 1
ATOM 856 C C . ALA A 1 103 ? -4.250 13.463 -0.040 1.00 91.44 103 ALA A C 1
ATOM 858 O O . ALA A 1 103 ? -5.251 14.149 0.182 1.00 91.44 103 ALA A O 1
ATOM 859 N N . PHE A 1 104 ? -4.322 12.156 -0.294 1.00 91.00 104 PHE A N 1
ATOM 860 C CA . PHE A 1 104 ? -5.582 11.422 -0.325 1.00 91.00 104 PHE A CA 1
ATOM 861 C C . PHE A 1 104 ? -6.275 11.371 1.041 1.00 91.00 104 PHE A C 1
ATOM 863 O O . PHE A 1 104 ? -7.480 11.606 1.122 1.00 91.00 104 PHE A O 1
ATOM 870 N N . VAL A 1 105 ? -5.532 11.136 2.129 1.00 92.00 105 VAL A N 1
ATOM 871 C CA . VAL A 1 105 ? -6.083 11.170 3.497 1.00 92.00 105 VAL A CA 1
ATOM 872 C C . VAL A 1 105 ? -6.771 12.516 3.754 1.00 92.00 105 VAL A C 1
ATOM 874 O O . VAL A 1 105 ? -7.912 12.560 4.219 1.00 92.00 105 VAL A O 1
ATOM 877 N N . VAL A 1 106 ? -6.108 13.623 3.400 1.00 92.94 106 VAL A N 1
ATOM 878 C CA . VAL A 1 106 ? -6.666 14.976 3.539 1.00 92.94 106 VAL A CA 1
ATOM 879 C C . VAL A 1 106 ? -7.902 15.173 2.660 1.00 92.94 106 VAL A C 1
ATOM 881 O O . VAL A 1 106 ? -8.881 15.773 3.108 1.00 92.94 106 VAL A O 1
ATOM 884 N N . GLU A 1 107 ? -7.887 14.683 1.422 1.00 90.44 107 GLU A N 1
ATOM 885 C CA . GLU A 1 107 ? -9.028 14.771 0.507 1.00 90.44 107 GLU A CA 1
ATOM 886 C C . GLU A 1 107 ? -10.266 14.061 1.074 1.00 90.44 107 GLU A C 1
ATOM 888 O O . GLU A 1 107 ? -11.353 14.645 1.120 1.00 90.44 107 GLU A O 1
ATOM 893 N N . ILE A 1 108 ? -10.095 12.839 1.582 1.00 88.50 108 ILE A N 1
ATOM 894 C CA . ILE A 1 108 ? -11.166 12.057 2.206 1.00 88.50 108 ILE A CA 1
ATOM 895 C C . ILE A 1 108 ? -11.728 12.791 3.425 1.00 88.50 108 ILE A C 1
ATOM 897 O O . ILE A 1 108 ? -12.945 12.956 3.540 1.00 88.50 108 ILE A O 1
ATOM 901 N N . GLN A 1 109 ? -10.859 13.313 4.294 1.00 89.38 109 GLN A N 1
ATOM 902 C CA . GLN A 1 109 ? -11.277 14.095 5.460 1.00 89.38 109 GLN A CA 1
ATOM 903 C C . GLN A 1 109 ? -12.055 15.358 5.062 1.00 89.38 109 GLN A C 1
ATOM 905 O O . GLN A 1 109 ? -13.105 15.651 5.641 1.00 89.38 109 GLN A O 1
ATOM 910 N N . ARG A 1 110 ? -11.599 16.096 4.040 1.00 89.75 110 ARG A N 1
ATOM 911 C CA . ARG A 1 110 ? -12.315 17.276 3.523 1.00 89.75 110 ARG A CA 1
ATOM 912 C C . ARG A 1 110 ? -13.683 16.910 2.958 1.00 89.75 110 ARG A C 1
ATOM 914 O O . ARG A 1 110 ? -14.655 17.613 3.237 1.00 89.75 110 ARG A O 1
ATOM 921 N N . ASN A 1 111 ? -13.772 15.821 2.197 1.00 87.62 111 ASN A N 1
ATOM 922 C CA . ASN A 1 111 ? -15.035 15.336 1.645 1.00 87.62 111 ASN A CA 1
ATOM 923 C C . ASN A 1 111 ? -16.022 14.953 2.757 1.00 87.62 111 ASN A C 1
ATOM 925 O O . ASN A 1 111 ? -17.188 15.342 2.688 1.00 87.62 111 ASN A O 1
ATOM 929 N N . MET A 1 112 ? -15.558 14.288 3.821 1.00 85.19 112 MET A N 1
ATOM 930 C CA . MET A 1 112 ? -16.388 13.990 4.995 1.00 85.19 112 MET A CA 1
ATOM 931 C C . MET A 1 112 ? -16.942 15.263 5.652 1.00 85.19 112 MET A C 1
ATOM 933 O O . MET A 1 112 ? -18.126 15.318 5.981 1.00 85.19 112 MET A O 1
ATOM 937 N N . ILE A 1 113 ? -16.116 16.303 5.815 1.00 85.75 113 ILE A N 1
ATOM 938 C CA . ILE A 1 113 ? -16.546 17.585 6.403 1.00 85.75 113 ILE A CA 1
ATOM 939 C C . ILE A 1 113 ? -17.565 18.291 5.500 1.00 85.75 113 ILE A C 1
ATOM 941 O O . ILE A 1 113 ? -18.579 18.785 5.992 1.00 85.75 113 ILE A O 1
ATOM 945 N N . ARG A 1 114 ? -17.322 18.331 4.183 1.00 82.69 114 ARG A N 1
ATOM 946 C CA . ARG A 1 114 ? -18.232 18.966 3.218 1.00 82.69 114 ARG A CA 1
ATOM 947 C C . ARG A 1 114 ? -19.602 18.293 3.211 1.00 82.69 114 ARG A C 1
ATOM 949 O O . ARG A 1 114 ? -20.611 18.987 3.226 1.00 82.69 114 ARG A O 1
ATOM 956 N N . ASN A 1 115 ? -19.633 16.963 3.246 1.00 76.50 115 ASN A N 1
ATOM 957 C CA . ASN A 1 115 ? -20.882 16.205 3.255 1.00 76.50 115 ASN A CA 1
ATOM 958 C C . ASN A 1 115 ? -21.688 16.422 4.544 1.00 76.50 115 ASN A C 1
ATOM 960 O O . ASN A 1 115 ? -22.910 16.437 4.486 1.00 76.50 115 ASN A O 1
ATOM 964 N N . LYS A 1 116 ? -21.023 16.648 5.685 1.00 75.06 116 LYS A N 1
ATOM 965 C CA . LYS A 1 116 ? -21.702 16.997 6.943 1.00 75.06 116 LYS A CA 1
ATOM 966 C C . LYS A 1 116 ? -22.257 18.424 6.946 1.00 75.06 116 LYS A C 1
ATOM 968 O O . LYS A 1 116 ? -23.351 18.634 7.443 1.00 75.06 116 LYS A O 1
ATOM 973 N N . LYS A 1 117 ? -21.535 19.390 6.366 1.00 61.72 117 LYS A N 1
ATOM 974 C CA . LYS A 1 117 ? -21.977 20.796 6.292 1.00 61.72 117 LYS A CA 1
ATOM 975 C C . LYS A 1 117 ? -23.107 21.054 5.292 1.00 61.72 117 LYS A C 1
ATOM 977 O O . LYS A 1 117 ? -23.798 22.047 5.427 1.00 61.72 117 LYS A O 1
ATOM 982 N N . GLY A 1 118 ? -23.269 20.208 4.275 1.00 57.91 118 GLY A N 1
ATOM 983 C CA . GLY A 1 118 ? -24.374 20.314 3.311 1.00 57.91 118 GLY A CA 1
ATOM 984 C C . GLY A 1 118 ? -25.696 19.697 3.787 1.00 57.91 118 GLY A C 1
ATOM 985 O O . GLY A 1 118 ? -26.645 19.664 3.011 1.00 57.91 118 GLY A O 1
ATOM 986 N N . GLN A 1 119 ? -25.733 19.153 5.008 1.00 53.16 119 GLN A N 1
ATOM 987 C CA . GLN A 1 119 ? -26.923 18.576 5.645 1.00 53.16 119 GLN A CA 1
ATOM 988 C C . GLN A 1 119 ? -27.468 19.444 6.799 1.00 53.16 119 GLN A C 1
ATOM 990 O O . GLN A 1 119 ? -28.369 18.999 7.509 1.00 53.16 119 GLN A O 1
ATOM 995 N N . GLU A 1 120 ? -26.942 20.661 6.968 1.00 42.91 120 GLU A N 1
ATOM 996 C CA . GLU A 1 120 ? -27.527 21.750 7.771 1.00 42.91 120 GLU A CA 1
ATOM 997 C C . GLU A 1 120 ? -28.163 22.791 6.841 1.00 42.91 120 GLU A C 1
ATOM 999 O O . GLU A 1 120 ? -29.223 23.338 7.217 1.00 42.91 120 GLU A O 1
#

Secondary structure (DSSP, 8-state):
-----HHHHHHHHHHHHHHHHHHHHHHHHHHT--PPPPS----EEEE-SSEEEESS----TT-EEEEEEEETTEEEEEEEEESSSSEEEEEEE-HHHHHHHHHHHHHHHHHHHHHHHTT-

pLDDT: mean 86.62, std 12.0, range [42.91, 97.69]